Protein AF-A0A348MYP0-F1 (afdb_monomer)

Radius of gyration: 14.4 Å; Cα contacts (8 Å, |Δi|>4): 111; chains: 1; bounding box: 33×24×39 Å

Structure (mmCIF, N/CA/C/O backbone):
data_AF-A0A348MYP0-F1
#
_entry.id   AF-A0A348MYP0-F1
#
loop_
_atom_site.group_PDB
_atom_site.id
_atom_site.type_symbol
_atom_site.label_atom_id
_atom_site.label_alt_id
_atom_site.label_comp_id
_atom_site.label_asym_id
_atom_site.label_entity_id
_atom_site.label_seq_id
_atom_site.pdbx_PDB_ins_code
_atom_site.Cartn_x
_atom_site.Cartn_y
_atom_site.Cartn_z
_atom_site.occupancy
_atom_site.B_iso_or_equiv
_atom_site.auth_seq_id
_atom_site.auth_comp_id
_atom_site.auth_asym_id
_atom_site.auth_atom_id
_atom_site.pdbx_PDB_model_num
ATOM 1 N N . MET A 1 1 ? 1.004 -8.602 -14.745 1.00 56.03 1 MET A N 1
ATOM 2 C CA . MET A 1 1 ? -0.332 -8.940 -14.202 1.00 56.03 1 MET A CA 1
ATOM 3 C C . MET A 1 1 ? -1.313 -7.972 -14.838 1.00 56.03 1 MET A C 1
ATOM 5 O O . MET A 1 1 ? -0.898 -6.862 -15.128 1.00 56.03 1 MET A O 1
ATOM 9 N N . ASP A 1 2 ? -2.547 -8.370 -15.127 1.00 75.31 2 ASP A N 1
ATOM 10 C CA . ASP A 1 2 ? -3.577 -7.436 -15.600 1.00 75.31 2 ASP A CA 1
ATOM 11 C C . ASP A 1 2 ? -4.019 -6.483 -14.469 1.00 75.31 2 ASP A C 1
ATOM 13 O O . ASP A 1 2 ? -4.093 -6.879 -13.302 1.00 75.31 2 ASP A O 1
ATOM 17 N N . SER A 1 3 ? -4.307 -5.220 -14.805 1.00 69.94 3 SER A N 1
ATOM 18 C CA . SER A 1 3 ? -4.567 -4.152 -13.826 1.00 69.94 3 SER A CA 1
ATOM 19 C C . SER A 1 3 ? -5.784 -4.436 -12.931 1.00 69.94 3 SER A C 1
ATOM 21 O O . SER A 1 3 ? -5.823 -4.006 -11.780 1.00 69.94 3 SER A O 1
ATOM 23 N N . LEU A 1 4 ? -6.764 -5.221 -13.401 1.00 76.50 4 LEU A N 1
ATOM 24 C CA . LEU A 1 4 ? -7.912 -5.642 -12.587 1.00 76.50 4 LEU A CA 1
ATOM 25 C C . LEU A 1 4 ? -7.473 -6.540 -11.422 1.00 76.50 4 LEU A C 1
ATOM 27 O O . LEU A 1 4 ? -7.905 -6.341 -10.285 1.00 76.50 4 LEU A O 1
ATOM 31 N N . THR A 1 5 ? -6.582 -7.495 -11.685 1.00 80.44 5 THR A N 1
ATOM 32 C CA . THR A 1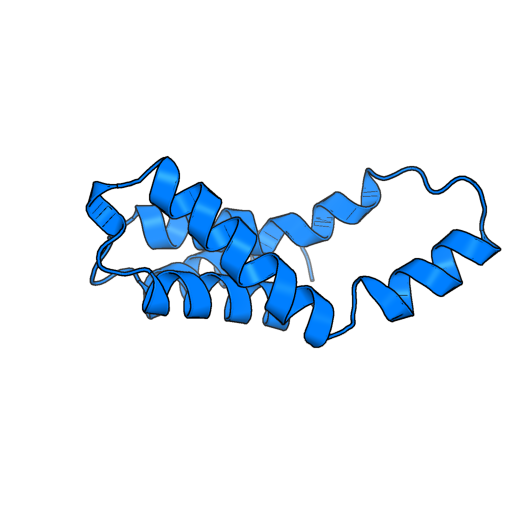 5 ? -6.034 -8.369 -10.645 1.00 80.44 5 THR A CA 1
ATOM 33 C C . THR A 1 5 ? -5.230 -7.571 -9.613 1.00 80.44 5 THR A C 1
ATOM 35 O O . THR A 1 5 ? -5.330 -7.850 -8.419 1.00 80.44 5 THR A O 1
ATOM 38 N N . GLN A 1 6 ? -4.504 -6.529 -10.030 1.00 78.19 6 GLN A N 1
ATOM 39 C CA . GLN A 1 6 ? -3.772 -5.644 -9.113 1.00 78.19 6 GLN A CA 1
ATOM 40 C C . GLN A 1 6 ? -4.693 -4.782 -8.241 1.00 78.19 6 GLN A C 1
ATOM 42 O O . GLN A 1 6 ? -4.449 -4.674 -7.040 1.00 78.19 6 GLN A O 1
ATOM 47 N N . VAL A 1 7 ? -5.782 -4.233 -8.796 1.00 81.25 7 VAL A N 1
ATOM 48 C CA . VAL A 1 7 ? -6.811 -3.515 -8.017 1.00 81.25 7 VAL A CA 1
ATOM 49 C C . VAL A 1 7 ? -7.360 -4.411 -6.910 1.00 81.25 7 VAL A C 1
ATOM 51 O O . VAL A 1 7 ? -7.443 -4.008 -5.747 1.00 81.25 7 VAL A O 1
ATOM 54 N N . VAL A 1 8 ? -7.744 -5.639 -7.271 1.00 85.00 8 VAL A N 1
ATOM 55 C CA . VAL A 1 8 ? -8.349 -6.594 -6.336 1.00 85.00 8 VAL A CA 1
ATOM 56 C C . VAL A 1 8 ? -7.335 -7.029 -5.281 1.00 85.00 8 VAL A C 1
ATOM 58 O O . VAL A 1 8 ? -7.664 -7.042 -4.094 1.00 85.00 8 VAL A O 1
ATOM 61 N N . LEU A 1 9 ? -6.098 -7.327 -5.686 1.00 83.69 9 LEU A N 1
ATOM 62 C CA . LEU A 1 9 ? -5.025 -7.715 -4.774 1.00 83.69 9 LEU A CA 1
ATOM 63 C C . LEU A 1 9 ? -4.673 -6.579 -3.804 1.00 83.69 9 LEU A C 1
ATOM 65 O O . LEU A 1 9 ? -4.663 -6.797 -2.594 1.00 83.69 9 LEU A O 1
ATOM 69 N N . GLY A 1 10 ? -4.459 -5.362 -4.308 1.00 84.44 10 GLY A N 1
ATOM 70 C CA . GLY A 1 10 ? -4.167 -4.185 -3.489 1.00 84.44 10 GLY A CA 1
ATOM 71 C C . GLY A 1 10 ? -5.299 -3.876 -2.511 1.00 84.44 10 GLY A C 1
ATOM 72 O O . GLY A 1 10 ? -5.063 -3.638 -1.325 1.00 84.44 10 GLY A O 1
ATOM 73 N N . GLY A 1 11 ? -6.553 -3.964 -2.965 1.00 84.50 11 GLY A N 1
ATOM 74 C CA . GLY A 1 11 ? -7.721 -3.791 -2.105 1.00 84.50 11 GLY A CA 1
ATOM 75 C C . GLY A 1 11 ? -7.836 -4.862 -1.019 1.00 84.50 11 GLY A C 1
ATOM 76 O O . GLY A 1 11 ? -8.124 -4.537 0.137 1.00 84.50 11 GLY A O 1
ATOM 77 N N . ALA A 1 12 ? -7.558 -6.125 -1.354 1.00 85.50 12 ALA A N 1
ATOM 78 C CA . ALA A 1 12 ? -7.558 -7.236 -0.406 1.00 85.50 12 ALA A CA 1
ATOM 79 C C . ALA A 1 12 ? -6.447 -7.093 0.646 1.00 85.50 12 ALA A C 1
ATOM 81 O O . ALA A 1 12 ? -6.717 -7.246 1.838 1.00 85.50 12 ALA A O 1
ATOM 82 N N . VAL A 1 13 ? -5.229 -6.725 0.234 1.00 84.19 13 VAL A N 1
ATOM 83 C CA . VAL A 1 13 ? -4.103 -6.445 1.143 1.00 84.19 13 VAL A CA 1
ATOM 84 C C . VAL A 1 13 ? -4.438 -5.265 2.055 1.00 84.19 13 VAL A C 1
ATOM 86 O O . VAL A 1 13 ? -4.288 -5.359 3.275 1.00 84.19 13 VAL A O 1
ATOM 89 N N . GLY A 1 14 ? -4.977 -4.176 1.501 1.00 84.88 14 GLY A N 1
ATOM 90 C CA . GLY A 1 14 ? -5.389 -3.015 2.287 1.00 84.88 14 GLY A CA 1
ATOM 91 C C . GLY A 1 14 ? -6.454 -3.352 3.330 1.00 84.88 14 GLY A C 1
ATOM 92 O O . GLY A 1 14 ? -6.340 -2.961 4.496 1.00 84.88 14 GLY A O 1
ATOM 93 N N . TYR A 1 15 ? -7.458 -4.144 2.950 1.00 86.31 15 TYR A N 1
ATOM 94 C CA . TYR A 1 15 ? -8.483 -4.613 3.879 1.00 86.31 15 TYR A CA 1
ATOM 95 C C . TYR A 1 15 ? -7.934 -5.590 4.928 1.00 86.31 15 TYR A C 1
ATOM 97 O O . TYR A 1 15 ? -8.312 -5.499 6.094 1.00 86.31 15 TYR A O 1
ATOM 105 N N . ALA A 1 16 ? -7.006 -6.478 4.572 1.00 85.25 16 ALA A N 1
ATOM 106 C CA . ALA A 1 16 ? -6.380 -7.391 5.526 1.00 85.25 16 ALA A CA 1
ATOM 107 C C . ALA A 1 16 ? -5.562 -6.643 6.598 1.00 85.25 16 ALA A C 1
ATOM 109 O O . ALA A 1 16 ? -5.585 -7.019 7.769 1.00 85.25 16 ALA A O 1
ATOM 110 N N . VAL A 1 17 ? -4.881 -5.554 6.223 1.00 82.12 17 VAL A N 1
ATOM 111 C CA . VAL A 1 17 ? -3.999 -4.796 7.130 1.00 82.12 17 VAL A CA 1
ATOM 112 C C . VAL A 1 17 ? -4.767 -3.788 7.994 1.00 82.12 17 VAL A C 1
ATOM 114 O O . VAL A 1 17 ? -4.487 -3.651 9.188 1.00 82.12 17 VAL A O 1
ATOM 117 N N . LEU A 1 18 ? -5.735 -3.063 7.416 1.00 84.38 18 LEU A N 1
ATOM 118 C CA . LEU A 1 18 ? -6.448 -1.969 8.099 1.00 84.38 18 LEU A CA 1
ATOM 119 C C . LEU A 1 18 ? -7.966 -2.144 8.195 1.00 84.38 18 LEU A C 1
ATOM 121 O O . LEU A 1 18 ? -8.616 -1.316 8.837 1.00 84.38 18 LEU A O 1
ATOM 125 N N . GLY A 1 19 ? -8.555 -3.167 7.577 1.00 83.44 19 GLY A N 1
ATOM 126 C CA . GLY A 1 19 ? -10.009 -3.304 7.447 1.00 83.44 19 GLY A CA 1
ATOM 127 C C . GLY A 1 19 ? -10.732 -3.309 8.790 1.00 83.44 19 GLY A C 1
ATOM 128 O O . GLY A 1 19 ? -11.718 -2.598 8.952 1.00 83.44 19 GLY A O 1
ATOM 129 N N . ASN A 1 20 ? -10.180 -3.983 9.803 1.00 83.25 20 ASN A N 1
ATOM 130 C CA . ASN A 1 20 ? -10.778 -4.023 11.145 1.00 83.25 20 ASN A CA 1
ATOM 131 C C . ASN A 1 20 ? -10.629 -2.705 11.945 1.00 83.25 20 ASN A C 1
ATOM 133 O O . ASN A 1 20 ? -11.185 -2.569 13.028 1.00 83.25 20 ASN A O 1
ATOM 137 N N 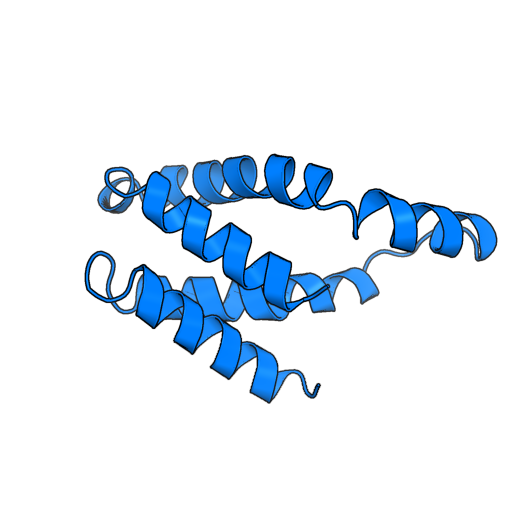. LYS A 1 21 ? -9.858 -1.726 11.448 1.00 83.56 21 LYS A N 1
ATOM 138 C CA . LYS A 1 21 ? -9.608 -0.443 12.142 1.00 83.56 21 LYS A CA 1
ATOM 139 C C . LYS A 1 21 ? -10.196 0.762 11.419 1.00 83.56 21 LYS A C 1
ATOM 141 O O . LYS A 1 21 ? -10.647 1.710 12.051 1.00 83.56 21 LYS A O 1
ATOM 146 N N . VAL A 1 22 ? -10.149 0.736 10.091 1.00 82.50 22 VAL A N 1
ATOM 147 C CA . VAL A 1 22 ? -10.489 1.859 9.205 1.00 82.50 22 VAL A CA 1
ATOM 148 C C . VAL A 1 22 ? -11.580 1.474 8.191 1.00 82.50 22 VAL A C 1
ATOM 150 O O . VAL A 1 22 ? -12.110 2.327 7.474 1.00 82.50 22 VAL A O 1
ATOM 153 N N . GLY A 1 23 ? -11.989 0.202 8.165 1.00 84.38 23 GLY A N 1
ATOM 154 C CA . GLY A 1 23 ? -13.114 -0.281 7.371 1.00 84.38 23 GLY A CA 1
ATOM 155 C C . GLY A 1 23 ? -12.852 -0.213 5.870 1.00 84.38 23 GLY A C 1
ATOM 156 O O . GLY A 1 23 ? -11.737 -0.418 5.394 1.00 84.38 23 GLY A O 1
ATOM 157 N N . ARG A 1 24 ? -13.897 0.119 5.105 1.00 84.75 24 ARG A N 1
ATOM 158 C CA . ARG A 1 24 ? -13.862 0.170 3.631 1.00 84.75 24 ARG A CA 1
ATOM 159 C C . ARG A 1 24 ? -12.815 1.132 3.066 1.00 84.75 24 ARG A C 1
ATOM 161 O O . ARG A 1 24 ? -12.305 0.887 1.980 1.00 84.75 24 ARG A O 1
ATOM 168 N N . LYS A 1 25 ? -12.447 2.185 3.805 1.00 81.38 25 LYS A N 1
ATOM 169 C CA . LYS A 1 25 ? -11.380 3.112 3.394 1.00 81.38 25 LYS A CA 1
ATOM 170 C C . LYS A 1 25 ? -10.049 2.378 3.202 1.00 81.38 25 LYS A C 1
ATOM 172 O O . LYS A 1 25 ? 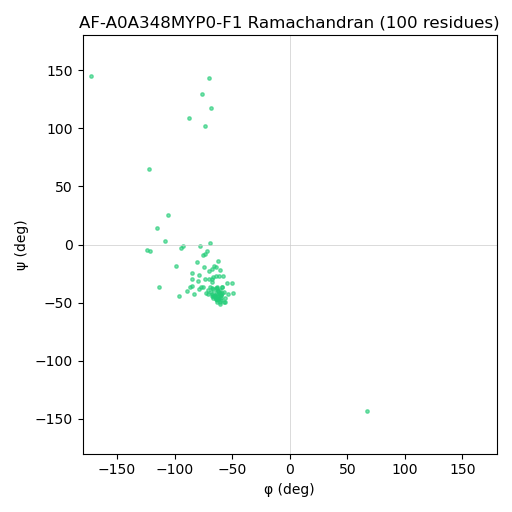-9.337 2.674 2.256 1.00 81.38 25 LYS A O 1
ATOM 177 N N . ALA A 1 26 ? -9.756 1.380 4.033 1.00 82.81 26 ALA A N 1
ATOM 178 C CA . ALA A 1 26 ? -8.553 0.561 3.912 1.00 82.81 26 ALA A CA 1
ATOM 179 C C . ALA A 1 26 ? -8.472 -0.176 2.567 1.00 82.81 26 ALA A C 1
ATOM 181 O O . ALA A 1 26 ? -7.428 -0.180 1.924 1.00 82.81 26 ALA A O 1
ATOM 182 N N . ALA A 1 27 ? -9.596 -0.752 2.130 1.00 82.94 27 ALA A N 1
ATOM 183 C CA . ALA A 1 27 ? -9.696 -1.450 0.853 1.00 82.94 27 ALA A CA 1
ATOM 184 C C . ALA A 1 27 ? -9.565 -0.484 -0.332 1.00 82.94 27 ALA A C 1
ATOM 186 O O . ALA A 1 27 ? -8.851 -0.774 -1.281 1.00 82.94 27 ALA A O 1
ATOM 187 N N . ILE A 1 28 ? -10.212 0.685 -0.261 1.00 83.81 28 ILE A N 1
ATOM 188 C CA . ILE A 1 28 ? -10.148 1.696 -1.329 1.00 83.81 28 ILE A CA 1
ATOM 189 C C . ILE A 1 28 ? -8.716 2.211 -1.493 1.00 83.81 28 ILE A C 1
ATOM 191 O O . ILE A 1 28 ? -8.198 2.238 -2.603 1.00 83.81 28 ILE A O 1
ATOM 195 N N . TYR A 1 29 ? -8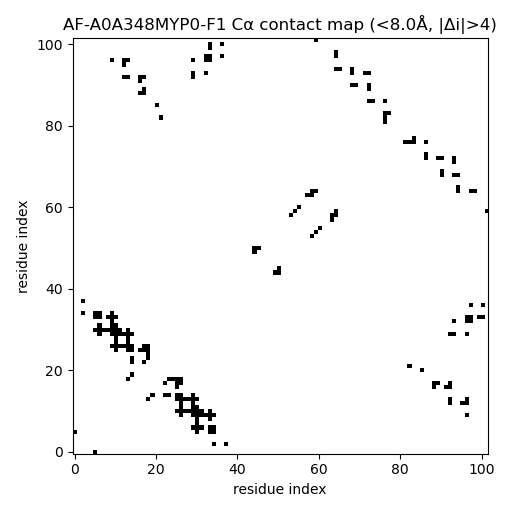.053 2.573 -0.393 1.00 81.62 29 TYR A N 1
ATOM 196 C CA . TYR A 1 29 ? -6.668 3.032 -0.455 1.00 81.62 29 TYR A CA 1
ATOM 197 C C . TYR A 1 29 ? -5.708 1.924 -0.880 1.00 81.62 29 TYR A C 1
ATOM 199 O O . TYR A 1 29 ? -4.803 2.203 -1.653 1.00 81.62 29 TYR A O 1
ATOM 207 N N . GLY A 1 30 ? -5.912 0.682 -0.433 1.00 83.00 30 GLY A N 1
ATOM 208 C CA . GLY A 1 30 ? -5.130 -0.460 -0.906 1.00 83.00 30 GLY A CA 1
ATOM 209 C C . GLY A 1 30 ? -5.287 -0.695 -2.409 1.00 83.00 30 GLY A C 1
ATOM 210 O O . GLY A 1 30 ? -4.299 -0.909 -3.097 1.00 83.00 30 GLY A O 1
ATOM 211 N N . ALA A 1 31 ? -6.507 -0.583 -2.940 1.00 81.62 31 ALA A N 1
ATOM 212 C CA . ALA A 1 31 ? -6.773 -0.703 -4.370 1.00 81.62 31 ALA A CA 1
ATOM 213 C C . ALA A 1 31 ? -6.089 0.416 -5.171 1.00 81.62 31 ALA A C 1
ATOM 215 O O . ALA A 1 31 ? -5.401 0.128 -6.143 1.00 81.62 31 ALA A O 1
ATOM 216 N N . ILE A 1 32 ? -6.207 1.672 -4.720 1.00 78.88 32 ILE A N 1
ATOM 217 C CA . ILE A 1 32 ? -5.553 2.828 -5.355 1.00 78.88 32 ILE A CA 1
ATOM 218 C C . ILE A 1 32 ? -4.030 2.684 -5.312 1.00 78.88 32 ILE A C 1
ATOM 220 O O . ILE A 1 32 ? -3.368 2.889 -6.323 1.00 78.88 32 ILE A O 1
ATOM 224 N N . LEU A 1 33 ? -3.468 2.321 -4.155 1.00 73.50 33 LEU A N 1
ATOM 225 C CA . LEU A 1 33 ? -2.025 2.137 -3.977 1.00 73.50 33 LEU A CA 1
ATOM 226 C C . LEU A 1 33 ? -1.495 0.933 -4.760 1.00 73.50 33 LEU A C 1
ATOM 228 O O . LEU A 1 33 ? -0.368 0.984 -5.233 1.00 73.50 33 LEU A O 1
ATOM 232 N N . GLY A 1 34 ? -2.308 -0.111 -4.928 1.00 70.44 34 GLY A N 1
ATOM 233 C CA . GLY A 1 34 ? -1.993 -1.269 -5.763 1.00 70.44 34 GLY A CA 1
ATOM 234 C C . GLY A 1 34 ? -2.001 -0.966 -7.264 1.00 70.44 34 GLY A C 1
ATOM 235 O O . GLY A 1 34 ? -1.337 -1.673 -8.010 1.00 70.44 34 GLY A O 1
ATOM 236 N N . THR A 1 35 ? -2.705 0.086 -7.699 1.00 67.31 35 THR A N 1
ATOM 237 C CA . THR A 1 35 ? -2.710 0.575 -9.095 1.00 67.31 35 THR A CA 1
ATOM 238 C C . THR A 1 35 ? -1.800 1.767 -9.360 1.00 67.31 35 THR A C 1
ATOM 240 O O . THR A 1 35 ? -1.501 2.077 -10.506 1.00 67.31 35 THR A O 1
ATOM 243 N N . LEU A 1 36 ? -1.400 2.481 -8.307 1.00 60.94 36 LEU A N 1
ATOM 244 C CA . LEU A 1 36 ? -0.554 3.672 -8.379 1.00 60.94 36 LEU A CA 1
ATOM 245 C C . LEU A 1 36 ? 0.747 3.446 -9.154 1.00 60.94 36 LEU A C 1
ATOM 247 O O . LEU A 1 36 ? 1.097 4.297 -9.959 1.00 60.94 36 LEU A O 1
ATOM 251 N N . PRO A 1 37 ? 1.454 2.330 -8.970 1.00 55.41 37 PRO A N 1
ATOM 252 C CA . PRO A 1 37 ? 2.709 2.125 -9.683 1.00 55.41 37 PRO A CA 1
ATOM 253 C C . PRO A 1 37 ? 2.555 1.690 -11.162 1.00 55.41 37 PRO A C 1
ATOM 255 O O . PRO A 1 37 ? 3.549 1.630 -11.876 1.00 55.41 37 PRO A O 1
ATOM 258 N N . ASP A 1 38 ? 1.328 1.513 -11.670 1.00 53.84 38 ASP A N 1
ATOM 259 C CA . ASP A 1 38 ? 1.030 1.445 -13.116 1.00 53.84 38 ASP A CA 1
ATOM 260 C C . ASP A 1 38 ? 0.953 2.868 -13.749 1.00 53.84 38 ASP A C 1
ATOM 262 O O . ASP A 1 38 ? 1.023 3.023 -14.969 1.00 53.84 38 ASP A O 1
ATOM 266 N N . LEU A 1 39 ? 0.846 3.945 -12.943 1.00 44.09 39 LEU A N 1
ATOM 267 C CA . LEU A 1 39 ? 0.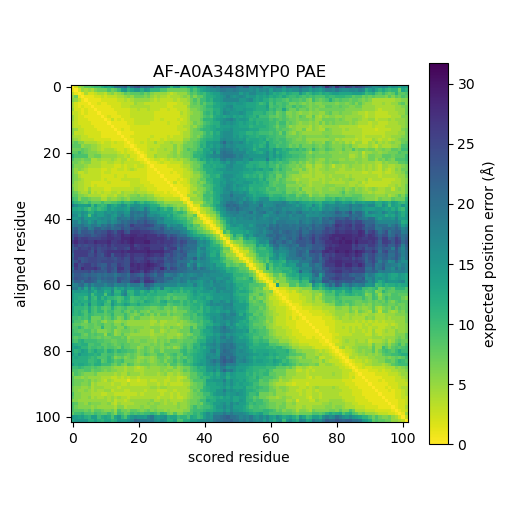850 5.342 -13.429 1.00 44.09 39 LEU A CA 1
ATOM 268 C C . LEU A 1 39 ? 2.238 5.862 -13.836 1.00 44.09 39 LEU A C 1
ATOM 270 O O . LEU A 1 39 ? 2.312 6.923 -14.460 1.00 44.09 39 LEU A O 1
ATOM 274 N N . ASP A 1 40 ? 3.316 5.123 -13.563 1.00 49.84 40 ASP A N 1
ATOM 275 C CA . ASP A 1 40 ? 4.673 5.479 -14.007 1.00 49.84 40 ASP A CA 1
ATOM 276 C C . ASP A 1 40 ? 4.801 5.515 -15.548 1.00 49.84 40 ASP A C 1
ATOM 278 O O . ASP A 1 40 ? 5.720 6.131 -16.082 1.00 49.84 40 ASP A O 1
ATOM 282 N N . VAL A 1 41 ? 3.823 4.961 -16.278 1.00 50.47 41 VAL A N 1
ATOM 283 C CA . VAL A 1 41 ? 3.691 5.057 -17.745 1.00 50.47 41 VAL A CA 1
ATOM 284 C C . VAL A 1 41 ? 3.365 6.485 -18.224 1.00 50.47 41 VAL A C 1
ATOM 286 O O . VAL A 1 41 ? 3.616 6.822 -19.380 1.00 50.47 41 VAL A O 1
ATOM 289 N N . PHE A 1 42 ? 2.827 7.352 -17.357 1.00 42.09 42 PHE A N 1
ATOM 290 C CA . PHE A 1 42 ? 2.442 8.725 -17.713 1.00 42.09 42 PHE A CA 1
ATOM 291 C C . PHE A 1 42 ? 3.531 9.774 -17.469 1.00 42.09 42 PHE A C 1
ATOM 293 O O . PHE A 1 42 ? 3.305 10.948 -17.764 1.00 42.09 42 PHE A O 1
ATOM 300 N N . LEU A 1 43 ? 4.701 9.391 -16.951 1.00 45.19 43 LEU A N 1
ATOM 301 C CA . LEU A 1 43 ? 5.848 10.291 -16.840 1.00 45.19 43 LEU A CA 1
ATOM 302 C C . LEU A 1 43 ? 6.659 10.243 -18.147 1.00 45.19 43 LEU A C 1
ATOM 304 O O . LEU A 1 43 ? 7.330 9.246 -18.410 1.00 45.19 43 LEU A O 1
ATOM 308 N N . PRO A 1 44 ? 6.640 11.298 -18.985 1.00 44.06 44 PRO A N 1
ATOM 309 C CA . PRO A 1 44 ? 7.491 11.349 -20.162 1.00 44.06 44 PRO A CA 1
ATOM 310 C C . PRO A 1 44 ? 8.931 11.617 -19.708 1.00 44.06 44 PRO A C 1
ATOM 312 O O . PRO A 1 44 ? 9.294 12.744 -19.374 1.00 44.06 44 PRO A O 1
ATOM 315 N N . TYR A 1 45 ? 9.764 10.579 -19.671 1.00 50.22 45 TYR A N 1
ATOM 316 C CA . TYR A 1 45 ? 11.204 10.745 -19.489 1.00 50.22 45 TYR A CA 1
ATOM 317 C C . TYR A 1 45 ? 11.826 11.235 -20.802 1.00 50.22 45 TYR A C 1
ATOM 319 O O . TYR A 1 45 ? 11.579 10.676 -21.867 1.00 50.22 45 TYR A O 1
ATOM 327 N N . GLY A 1 46 ? 12.627 12.299 -20.728 1.00 45.22 46 GLY A N 1
ATOM 328 C CA . GLY A 1 46 ? 13.148 13.033 -21.888 1.00 45.22 46 GLY A CA 1
ATOM 329 C C . GLY A 1 46 ? 14.190 12.307 -22.752 1.00 45.22 46 GLY A C 1
ATOM 330 O O . GLY A 1 46 ? 14.665 12.899 -23.718 1.00 45.22 46 GLY A O 1
ATOM 331 N N . GLY A 1 47 ? 14.552 11.055 -22.444 1.00 50.47 47 GLY A N 1
ATOM 332 C CA . GLY A 1 47 ? 15.530 10.283 -23.219 1.00 50.47 47 GLY A CA 1
ATOM 333 C C . GLY A 1 47 ? 15.655 8.811 -22.798 1.00 50.47 47 GLY A C 1
ATOM 334 O O . GLY A 1 47 ? 15.576 8.479 -21.615 1.00 50.47 47 GLY A O 1
ATOM 335 N N . GLU A 1 48 ? 15.890 7.923 -23.775 1.00 51.03 48 GLU A N 1
ATOM 336 C CA . GLU A 1 48 ? 15.852 6.453 -23.624 1.00 51.03 48 GLU A CA 1
ATOM 337 C C . GLU A 1 48 ? 16.922 5.873 -22.671 1.00 51.03 48 GLU A C 1
ATOM 339 O O . GLU A 1 48 ? 16.696 4.842 -22.040 1.00 51.03 48 GLU A O 1
ATOM 344 N N . VAL A 1 49 ? 18.071 6.543 -22.508 1.00 51.22 49 VAL A N 1
ATOM 345 C CA . VAL A 1 49 ? 19.190 6.079 -21.654 1.00 51.22 49 VAL A CA 1
ATOM 346 C C . VAL A 1 49 ? 19.029 6.521 -20.189 1.00 51.22 49 VAL A C 1
ATOM 348 O O . VAL A 1 49 ? 19.337 5.764 -19.262 1.00 51.22 49 VAL A O 1
ATOM 351 N N . GLU A 1 50 ? 18.494 7.722 -19.953 1.00 49.72 50 GLU A N 1
ATOM 352 C CA . GLU A 1 50 ? 18.204 8.241 -18.606 1.00 49.72 50 GLU A CA 1
ATOM 353 C C . GLU A 1 50 ? 16.953 7.590 -18.009 1.00 49.72 50 GLU A C 1
ATOM 355 O O . GLU A 1 50 ? 16.956 7.246 -16.825 1.00 49.72 50 GLU A O 1
ATOM 360 N N . ALA A 1 51 ? 15.937 7.317 -18.837 1.00 49.69 51 ALA A N 1
ATOM 361 C CA . ALA A 1 51 ? 14.761 6.544 -18.447 1.00 49.69 51 ALA A CA 1
ATOM 362 C C . ALA A 1 51 ? 15.158 5.162 -17.901 1.00 49.69 51 ALA A C 1
ATOM 364 O O .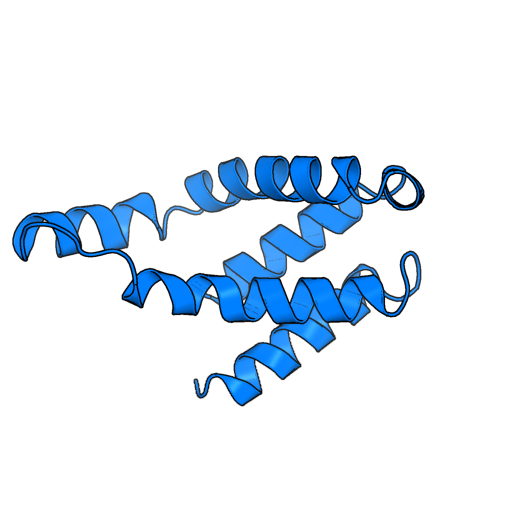 ALA A 1 51 ? 14.718 4.784 -16.823 1.00 49.69 51 ALA A O 1
ATOM 365 N N . PHE A 1 52 ? 16.065 4.437 -18.567 1.00 47.03 52 PHE A N 1
ATOM 366 C CA . PHE A 1 52 ? 16.501 3.105 -18.123 1.00 47.03 52 PHE A CA 1
ATOM 367 C C . PHE A 1 52 ? 17.348 3.122 -16.838 1.00 47.03 52 PHE A C 1
ATOM 369 O O . PHE A 1 52 ? 17.222 2.226 -15.997 1.00 47.03 52 PHE A O 1
ATOM 376 N N . THR A 1 53 ? 18.203 4.136 -16.670 1.00 50.69 53 THR A N 1
ATOM 377 C CA . THR A 1 53 ?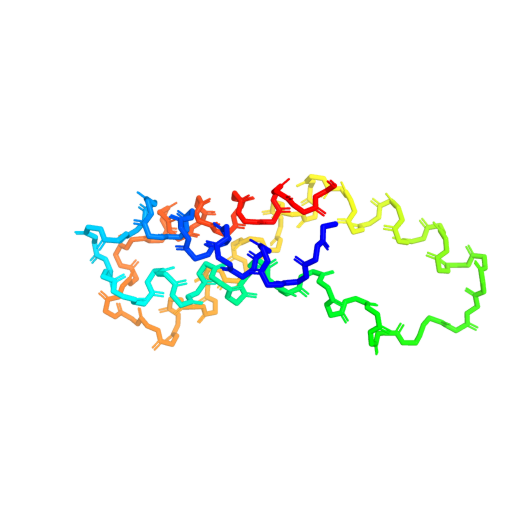 19.143 4.230 -15.538 1.00 50.69 53 THR A CA 1
ATOM 378 C C . THR A 1 53 ? 18.450 4.706 -14.256 1.00 50.69 53 THR A C 1
ATOM 380 O O . THR A 1 53 ? 18.710 4.170 -13.177 1.00 50.69 53 THR A O 1
ATOM 383 N N . TYR A 1 54 ? 17.510 5.653 -14.361 1.00 51.28 54 TYR A N 1
ATOM 384 C CA . TYR A 1 54 ? 16.744 6.145 -13.212 1.00 51.28 54 TYR A CA 1
ATOM 385 C C . TYR A 1 54 ? 15.519 5.280 -12.876 1.00 51.28 54 TYR A C 1
ATOM 387 O O . TYR A 1 54 ? 15.202 5.153 -11.692 1.00 51.28 54 TYR A O 1
ATOM 395 N N . HIS A 1 55 ? 14.881 4.610 -13.848 1.00 48.03 55 HIS A N 1
ATOM 396 C CA . HIS A 1 55 ? 13.737 3.727 -13.568 1.00 48.03 55 HIS A CA 1
ATOM 397 C C . HIS A 1 55 ? 14.097 2.502 -12.724 1.00 48.03 55 HIS A C 1
ATOM 399 O O . HIS A 1 55 ? 13.373 2.184 -11.788 1.00 48.03 55 HIS A O 1
ATOM 405 N N . ARG A 1 56 ? 15.213 1.808 -12.991 1.00 48.34 56 ARG A N 1
ATOM 406 C CA . ARG A 1 56 ? 15.562 0.594 -12.220 1.00 48.34 56 ARG A CA 1
ATOM 407 C C . ARG A 1 56 ? 16.311 0.857 -10.917 1.00 48.34 56 ARG A C 1
ATOM 409 O O . ARG A 1 56 ? 16.287 0.009 -10.034 1.00 48.34 56 ARG A O 1
ATOM 416 N N . GLY A 1 57 ? 17.010 1.984 -10.784 1.00 49.03 57 GLY A N 1
ATOM 417 C CA . GLY A 1 57 ? 17.775 2.296 -9.570 1.00 49.03 57 GLY A CA 1
ATOM 418 C C . GLY A 1 57 ? 16.960 3.040 -8.511 1.00 49.03 57 GLY A C 1
ATOM 419 O O . GLY A 1 57 ? 17.090 2.765 -7.317 1.00 49.03 57 GLY A O 1
ATOM 420 N N . PHE A 1 58 ? 16.114 3.980 -8.943 1.00 51.66 58 PHE A N 1
ATOM 421 C CA . PHE A 1 58 ? 15.425 4.918 -8.056 1.00 51.66 58 PHE A CA 1
ATOM 422 C C . PHE A 1 58 ? 14.007 4.448 -7.701 1.00 51.66 58 PHE A C 1
ATOM 424 O O . PHE A 1 58 ? 13.667 4.437 -6.520 1.00 51.66 58 PHE A O 1
ATOM 431 N N . SER A 1 59 ? 13.221 3.967 -8.673 1.00 47.88 59 SER A N 1
ATOM 432 C CA . SER A 1 59 ? 11.857 3.457 -8.434 1.00 47.88 59 SER A CA 1
ATOM 433 C C . SER A 1 59 ? 11.834 2.082 -7.746 1.00 47.88 59 SER A C 1
ATOM 435 O O . SER A 1 59 ? 10.946 1.807 -6.946 1.00 47.88 59 SER A O 1
ATOM 437 N N . HIS A 1 60 ? 12.857 1.242 -7.960 1.00 48.50 60 HIS A N 1
ATOM 438 C CA . HIS A 1 60 ? 12.983 -0.091 -7.335 1.00 48.50 60 HIS A CA 1
ATOM 439 C C . HIS A 1 60 ? 13.809 -0.126 -6.045 1.00 48.50 60 HIS A C 1
ATOM 441 O O . HIS A 1 60 ? 13.920 -1.173 -5.404 1.00 48.50 60 HIS A O 1
ATOM 447 N N . SER A 1 61 ? 14.393 0.998 -5.621 1.00 60.75 61 SER A N 1
ATOM 448 C CA . SER A 1 61 ? 15.115 1.036 -4.350 1.00 60.75 61 SER A CA 1
ATOM 449 C C . SER A 1 61 ? 14.132 0.879 -3.191 1.00 60.75 61 SER A C 1
ATOM 451 O O . SER A 1 61 ? 13.302 1.751 -2.940 1.00 60.75 61 SER A O 1
ATOM 453 N N . ILE A 1 62 ? 14.278 -0.195 -2.410 1.00 61.59 62 ILE A N 1
ATOM 454 C CA . ILE A 1 62 ? 13.568 -0.391 -1.131 1.00 61.59 62 ILE A CA 1
ATOM 455 C C . ILE A 1 62 ? 13.701 0.852 -0.233 1.00 61.59 62 ILE A C 1
ATOM 457 O O . ILE A 1 62 ? 12.764 1.209 0.476 1.00 61.59 62 ILE A O 1
ATOM 461 N N . LEU A 1 63 ? 14.834 1.561 -0.312 1.00 62.66 63 LEU A N 1
ATOM 462 C CA . LEU A 1 63 ? 15.064 2.835 0.376 1.00 62.66 63 LEU A CA 1
ATOM 463 C C . LEU A 1 63 ? 14.126 3.962 -0.085 1.00 62.66 63 LEU A C 1
ATOM 465 O O . LEU A 1 63 ? 13.671 4.741 0.749 1.00 62.66 63 LEU A O 1
ATOM 469 N N . MET A 1 64 ? 13.800 4.040 -1.377 1.00 64.38 64 MET A N 1
ATOM 470 C CA . MET A 1 64 ? 12.824 5.005 -1.890 1.00 64.38 64 MET A CA 1
ATOM 471 C C . MET A 1 64 ? 11.408 4.637 -1.466 1.00 64.38 64 MET A C 1
ATOM 473 O O . MET A 1 64 ? 10.688 5.494 -0.959 1.00 64.38 64 MET A O 1
ATOM 477 N N . HIS A 1 65 ? 11.040 3.356 -1.529 1.00 65.31 65 HIS A N 1
ATOM 478 C CA . HIS A 1 65 ? 9.772 2.882 -0.972 1.00 65.31 65 HIS A CA 1
ATOM 479 C C . HIS A 1 65 ? 9.650 3.173 0.532 1.00 65.31 65 HIS A C 1
ATOM 481 O O . HIS A 1 65 ? 8.579 3.558 1.004 1.00 65.31 65 HIS A O 1
ATOM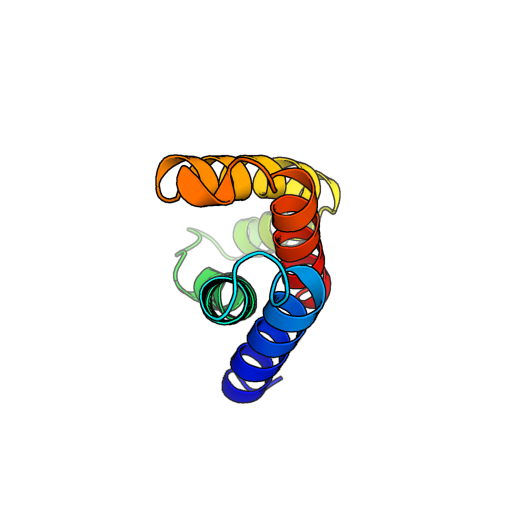 487 N N . LEU A 1 66 ? 10.748 3.077 1.286 1.00 67.62 66 LEU A N 1
ATOM 488 C CA . LEU A 1 66 ? 10.809 3.414 2.709 1.00 67.62 66 LEU A CA 1
ATOM 489 C C . LEU A 1 66 ? 10.686 4.925 2.982 1.00 67.62 66 LEU A C 1
ATOM 491 O O . LEU A 1 66 ? 10.170 5.305 4.027 1.00 67.62 66 LEU A O 1
ATOM 495 N N . LEU A 1 67 ? 11.135 5.784 2.063 1.00 68.38 67 LEU A N 1
ATOM 496 C CA . LEU A 1 67 ? 11.035 7.246 2.174 1.00 68.38 67 LEU A CA 1
ATOM 497 C C . LEU A 1 67 ? 9.686 7.792 1.690 1.00 68.38 67 LEU A C 1
ATOM 499 O O . LEU A 1 67 ? 9.145 8.723 2.287 1.00 68.38 67 LEU A O 1
ATOM 503 N N . ILE A 1 68 ? 9.107 7.195 0.648 1.00 71.19 68 ILE A N 1
ATOM 504 C CA . ILE A 1 68 ? 7.831 7.628 0.068 1.00 71.19 68 ILE A CA 1
ATOM 505 C C . ILE A 1 68 ? 6.638 7.124 0.886 1.00 71.19 68 ILE A C 1
ATOM 507 O O . ILE A 1 68 ? 5.633 7.822 1.018 1.00 71.19 68 ILE A O 1
ATOM 511 N N . SER A 1 69 ? 6.760 5.950 1.516 1.00 74.44 69 SER A N 1
ATOM 512 C CA . SER A 1 69 ? 5.717 5.396 2.383 1.00 74.44 69 SER A CA 1
ATOM 513 C C . SER A 1 69 ? 5.313 6.325 3.539 1.00 74.44 69 SER A C 1
ATOM 515 O O . SER A 1 69 ? 4.115 6.583 3.667 1.00 74.44 69 SER A O 1
ATOM 517 N N . PRO A 1 70 ? 6.213 6.915 4.355 1.00 74.94 70 PRO A N 1
ATOM 518 C CA . PRO A 1 70 ? 5.814 7.838 5.412 1.00 74.94 70 PRO A CA 1
ATOM 519 C C . PRO A 1 70 ? 5.244 9.149 4.859 1.00 74.94 70 PRO A C 1
ATOM 521 O O . PRO A 1 70 ? 4.361 9.721 5.495 1.00 74.94 70 PRO A O 1
ATOM 524 N N . PHE A 1 71 ? 5.677 9.600 3.676 1.00 77.25 71 PHE A N 1
ATOM 525 C CA . PHE A 1 71 ? 5.107 10.773 3.008 1.00 77.25 71 PHE A CA 1
ATOM 526 C C . PHE A 1 71 ? 3.653 10.534 2.573 1.00 77.25 71 PHE A C 1
ATOM 528 O O . PHE A 1 71 ? 2.770 11.336 2.878 1.00 77.25 71 PHE A O 1
ATOM 535 N N . ILE A 1 72 ? 3.369 9.386 1.951 1.00 76.25 72 ILE A N 1
ATOM 536 C CA . ILE A 1 72 ? 2.008 8.984 1.563 1.00 76.25 72 ILE A CA 1
ATOM 537 C C . ILE A 1 72 ? 1.128 8.802 2.805 1.00 76.25 72 ILE A C 1
ATOM 539 O O . ILE A 1 72 ? 0.003 9.297 2.851 1.00 76.25 72 ILE A O 1
ATOM 543 N N . VAL A 1 73 ? 1.640 8.148 3.851 1.00 82.12 73 VAL A N 1
ATOM 544 C CA . VAL A 1 73 ? 0.925 8.002 5.130 1.00 82.12 73 VAL A CA 1
ATOM 545 C C . VAL A 1 73 ? 0.626 9.361 5.750 1.00 82.12 73 VAL A C 1
ATOM 547 O O . VAL A 1 73 ? -0.467 9.569 6.280 1.00 82.12 73 VAL A O 1
ATOM 550 N N . TRP A 1 74 ? 1.572 10.297 5.699 1.00 78.56 74 TRP A N 1
ATOM 551 C CA . TRP A 1 74 ? 1.365 11.655 6.182 1.00 78.56 74 TRP A CA 1
ATOM 552 C C . TRP A 1 74 ? 0.251 12.356 5.400 1.00 78.56 74 TRP A C 1
ATOM 554 O O . TRP A 1 74 ? -0.663 12.902 6.017 1.00 78.56 74 TRP A O 1
ATOM 564 N N . LEU A 1 75 ? 0.245 12.256 4.070 1.00 79.19 75 LEU A N 1
ATOM 565 C CA . LEU A 1 75 ? -0.805 12.826 3.228 1.00 79.19 75 LEU A CA 1
ATOM 566 C C . LEU A 1 75 ? -2.182 12.224 3.562 1.00 79.19 75 LEU A C 1
ATOM 568 O O . LEU A 1 75 ? -3.124 12.954 3.868 1.00 79.19 75 LEU A O 1
ATOM 572 N N . ILE A 1 76 ? -2.285 10.892 3.624 1.00 78.25 76 ILE A N 1
ATOM 573 C CA . ILE A 1 76 ? -3.526 10.180 3.975 1.00 78.25 76 ILE A CA 1
ATOM 574 C C . ILE A 1 76 ? -4.015 10.583 5.369 1.00 78.25 76 ILE A C 1
ATOM 576 O O . ILE A 1 76 ? -5.193 10.875 5.556 1.00 78.25 76 ILE A O 1
ATOM 580 N N . THR A 1 77 ? -3.126 10.629 6.362 1.00 79.88 77 THR A N 1
ATOM 581 C CA . THR A 1 77 ? -3.506 10.959 7.747 1.00 79.88 77 THR A CA 1
ATOM 582 C C . THR A 1 77 ? -3.809 12.443 7.953 1.00 79.88 77 THR A C 1
ATOM 584 O O . THR A 1 77 ? -4.532 12.774 8.892 1.00 79.88 77 THR A O 1
ATOM 587 N N . THR A 1 78 ? -3.341 13.317 7.056 1.00 78.31 78 THR A N 1
ATOM 588 C CA . THR A 1 78 ? -3.701 14.742 7.022 1.00 78.31 78 THR A CA 1
ATOM 589 C C . THR A 1 78 ? -5.132 14.935 6.513 1.00 78.31 78 THR A C 1
ATOM 591 O O . THR A 1 78 ? -5.896 15.676 7.124 1.00 78.31 78 THR A O 1
ATOM 594 N N . TYR A 1 79 ? -5.543 14.201 5.471 1.00 78.81 79 TYR A N 1
ATOM 595 C CA . TYR A 1 79 ? -6.927 14.213 4.967 1.00 78.81 79 TYR A CA 1
ATOM 596 C C . TYR A 1 79 ? -7.897 13.365 5.809 1.00 78.81 79 TYR A C 1
ATOM 598 O O . TYR A 1 79 ? -9.103 13.617 5.852 1.00 78.81 79 TYR A O 1
ATOM 606 N N . HIS A 1 80 ? -7.393 12.346 6.505 1.00 79.75 80 HIS A N 1
ATOM 607 C CA . HIS A 1 80 ? -8.179 11.438 7.337 1.00 79.75 80 HIS A CA 1
ATOM 608 C C . HIS A 1 80 ? -7.689 11.424 8.784 1.00 79.75 80 HIS A C 1
ATOM 610 O O . HIS A 1 80 ? -7.277 10.386 9.312 1.00 79.75 80 HIS A O 1
ATOM 616 N N . GLN A 1 81 ? -7.825 12.573 9.449 1.00 75.12 81 GLN A N 1
ATOM 617 C CA . GLN A 1 81 ? -7.464 12.781 10.858 1.00 75.12 81 GLN A CA 1
ATOM 618 C C . GLN A 1 81 ? -8.127 11.767 11.809 1.00 75.12 81 GLN A C 1
ATOM 620 O O . GLN A 1 81 ? -7.498 11.312 12.759 1.00 75.12 81 GLN A O 1
ATOM 625 N N . SER A 1 82 ? -9.346 11.308 11.499 1.00 76.50 82 SER A N 1
ATOM 626 C CA . SER A 1 82 ? -10.045 10.232 12.234 1.00 76.50 82 SER A CA 1
ATOM 627 C C . SER A 1 82 ? -9.303 8.890 12.243 1.00 76.50 82 SER A C 1
ATOM 629 O O . SER A 1 82 ? -9.517 8.065 13.124 1.00 76.50 82 SER A O 1
ATOM 631 N N . THR A 1 83 ? -8.406 8.667 11.282 1.00 77.62 83 THR A N 1
ATOM 632 C CA . THR A 1 83 ? -7.591 7.449 11.161 1.00 77.62 83 THR A CA 1
ATOM 633 C C . THR A 1 83 ? -6.120 7.695 11.497 1.00 77.62 83 THR A C 1
ATOM 635 O O . THR A 1 83 ? -5.304 6.773 11.433 1.00 77.62 83 THR A O 1
ATOM 638 N N . ALA A 1 84 ? -5.771 8.922 11.906 1.00 74.69 84 ALA A N 1
ATOM 639 C CA . ALA A 1 84 ? -4.407 9.310 12.248 1.00 74.69 84 ALA A CA 1
ATOM 640 C C . ALA A 1 84 ? -3.874 8.583 13.492 1.00 74.69 84 ALA A C 1
ATOM 642 O O . ALA A 1 84 ? -2.664 8.486 13.649 1.00 74.69 84 ALA A O 1
ATOM 643 N N . GLY A 1 85 ? -4.732 8.000 14.336 1.00 79.31 85 GLY A N 1
ATOM 644 C CA . GLY A 1 85 ? -4.304 7.090 15.409 1.00 79.31 85 GLY A CA 1
ATOM 645 C C . GLY A 1 85 ? -3.639 5.801 14.898 1.00 79.31 85 GLY A C 1
ATOM 646 O O . GLY A 1 85 ? -2.885 5.157 15.622 1.00 79.31 85 GLY A O 1
ATOM 647 N N . TYR A 1 86 ? -3.850 5.439 13.627 1.00 83.31 86 TYR A N 1
ATOM 648 C CA . TYR A 1 86 ? -3.369 4.192 13.031 1.00 83.31 86 TYR A CA 1
ATOM 649 C C . TYR A 1 86 ? -2.177 4.377 12.075 1.00 83.31 86 TYR A C 1
ATOM 651 O O . TYR A 1 86 ? -1.958 3.519 11.222 1.00 83.31 86 TYR A O 1
ATOM 659 N N . LYS A 1 87 ? -1.360 5.440 12.223 1.00 79.75 87 LYS A N 1
ATOM 660 C CA . LYS A 1 87 ? -0.236 5.749 11.298 1.00 79.75 87 LYS A CA 1
ATOM 661 C C . LYS A 1 87 ? 0.684 4.557 11.019 1.00 79.75 87 LYS A C 1
ATOM 663 O O . LYS A 1 87 ? 1.047 4.326 9.874 1.00 79.75 87 LYS A O 1
ATOM 668 N N . LYS A 1 88 ? 1.020 3.764 12.046 1.00 80.94 88 LYS A N 1
ATOM 669 C CA . LYS A 1 88 ? 1.861 2.560 11.885 1.00 80.94 88 LYS A CA 1
ATOM 670 C C . LYS A 1 88 ? 1.233 1.523 10.953 1.00 80.94 88 LYS A C 1
ATOM 672 O O . LYS A 1 88 ? 1.935 0.890 10.182 1.00 80.94 88 LYS A O 1
ATOM 677 N N . HIS A 1 89 ? -0.081 1.343 11.028 1.00 83.12 89 HIS A N 1
ATOM 678 C CA . HIS A 1 89 ? -0.773 0.361 10.200 1.00 83.12 89 HIS A CA 1
ATOM 679 C C . HIS A 1 89 ? -0.938 0.898 8.771 1.00 83.12 89 HIS A C 1
ATOM 681 O O . HIS A 1 89 ? -0.790 0.145 7.816 1.00 83.12 89 HIS A O 1
ATOM 687 N N . TRP A 1 90 ? -1.178 2.208 8.622 1.00 80.75 90 TRP A N 1
ATOM 688 C CA . TRP A 1 90 ? -1.163 2.881 7.322 1.00 80.75 90 TRP A CA 1
ATOM 689 C C . TRP A 1 90 ? 0.193 2.732 6.629 1.00 80.75 90 TRP A C 1
ATOM 691 O O . TRP A 1 90 ? 0.235 2.447 5.439 1.00 80.75 90 TRP A O 1
ATOM 701 N N . PHE A 1 91 ? 1.290 2.860 7.378 1.00 82.75 91 PHE A N 1
ATOM 702 C CA . PHE A 1 91 ? 2.636 2.612 6.868 1.00 82.75 91 PHE A CA 1
ATOM 703 C C . PHE A 1 91 ? 2.801 1.184 6.359 1.00 82.75 91 PHE A C 1
ATOM 705 O O . PHE A 1 91 ? 3.246 1.007 5.232 1.00 82.75 91 PHE A O 1
ATOM 712 N N . TRP A 1 92 ? 2.375 0.179 7.129 1.00 81.19 92 TRP A N 1
ATOM 713 C CA . TRP A 1 92 ? 2.426 -1.212 6.675 1.00 81.19 92 TRP A CA 1
ATOM 714 C C . TRP A 1 92 ? 1.567 -1.465 5.437 1.00 81.19 92 TRP A C 1
ATOM 716 O O . TRP A 1 92 ? 2.018 -2.161 4.538 1.00 81.19 92 TRP A O 1
ATOM 726 N N . LEU A 1 93 ? 0.373 -0.874 5.350 1.00 82.69 93 LEU A N 1
ATOM 727 C CA . LEU A 1 93 ? -0.479 -0.981 4.164 1.00 82.69 93 LEU A CA 1
ATOM 728 C C . LEU A 1 93 ? 0.226 -0.416 2.928 1.00 82.69 93 LEU A C 1
ATOM 730 O O . LEU A 1 93 ? 0.309 -1.099 1.911 1.00 82.69 93 LEU A O 1
ATOM 734 N N . VAL A 1 94 ? 0.748 0.809 3.030 1.00 80.50 94 VAL A N 1
ATOM 735 C CA . VAL A 1 94 ? 1.436 1.497 1.928 1.00 80.50 94 VAL A CA 1
ATOM 736 C C . VAL A 1 94 ? 2.702 0.742 1.529 1.00 80.50 94 VAL A C 1
ATOM 738 O O . VAL A 1 94 ? 2.911 0.477 0.352 1.00 80.50 94 VAL A O 1
ATOM 741 N N . PHE A 1 95 ? 3.518 0.343 2.504 1.00 80.00 95 PHE A N 1
ATOM 742 C CA . PHE A 1 95 ? 4.755 -0.393 2.270 1.00 80.00 95 PHE A CA 1
ATOM 743 C C . PHE A 1 95 ? 4.503 -1.754 1.612 1.00 80.00 95 PHE A C 1
ATOM 745 O O . PHE A 1 95 ? 5.197 -2.098 0.660 1.00 80.00 95 PHE A O 1
ATOM 752 N N . LEU A 1 96 ? 3.503 -2.512 2.075 1.00 78.00 96 LEU A N 1
ATOM 753 C CA . LEU A 1 96 ? 3.157 -3.812 1.496 1.00 78.00 96 LEU A CA 1
ATOM 754 C C . LEU A 1 96 ? 2.589 -3.672 0.081 1.00 78.00 96 LEU A C 1
ATOM 756 O O . LEU A 1 96 ? 3.027 -4.411 -0.791 1.00 78.00 96 LEU A O 1
ATOM 760 N N . CYS A 1 97 ? 1.687 -2.714 -0.167 1.00 74.00 97 CYS A N 1
ATOM 761 C CA . CYS A 1 97 ? 1.138 -2.489 -1.513 1.00 74.00 97 CYS A CA 1
ATOM 762 C C . CYS A 1 97 ? 2.225 -2.072 -2.515 1.00 74.00 97 CYS A C 1
ATOM 764 O O . CYS A 1 97 ? 2.234 -2.545 -3.647 1.00 74.00 97 CYS A O 1
ATOM 766 N N . LEU A 1 98 ? 3.168 -1.228 -2.092 1.00 69.50 98 LEU A N 1
ATOM 767 C CA . LEU A 1 98 ? 4.298 -0.827 -2.929 1.00 69.50 98 LEU A CA 1
ATOM 768 C C . LEU A 1 98 ? 5.299 -1.977 -3.136 1.00 69.50 98 LEU A C 1
ATOM 770 O O . LEU A 1 98 ? 5.771 -2.193 -4.245 1.00 69.50 98 LEU A O 1
ATOM 774 N N . SER A 1 99 ? 5.569 -2.777 -2.098 1.00 68.12 99 SER A N 1
ATOM 775 C CA . SER A 1 99 ? 6.467 -3.940 -2.199 1.00 68.12 99 SER A CA 1
ATOM 776 C C . SER A 1 99 ? 5.909 -5.048 -3.094 1.00 68.12 99 SER A C 1
ATOM 778 O O . SER A 1 99 ? 6.683 -5.788 -3.691 1.00 68.12 99 SER A O 1
ATOM 780 N N . THR A 1 100 ? 4.582 -5.176 -3.211 1.00 66.88 100 THR A N 1
ATOM 781 C CA . THR A 1 100 ? 3.953 -6.131 -4.140 1.00 66.88 100 THR A CA 1
ATOM 782 C C . THR A 1 100 ? 4.076 -5.733 -5.613 1.00 66.88 100 THR A C 1
ATOM 784 O O . THR A 1 100 ? 3.665 -6.508 -6.472 1.00 66.88 100 THR A O 1
ATOM 787 N N . HIS A 1 101 ? 4.624 -4.551 -5.904 1.00 58.16 101 HIS A N 1
ATOM 788 C CA . HIS A 1 101 ? 4.760 -4.004 -7.252 1.00 58.16 101 HIS A CA 1
ATOM 789 C C . HIS A 1 101 ? 6.228 -3.839 -7.719 1.00 58.16 101 HIS A C 1
ATOM 791 O O . HIS A 1 101 ? 6.508 -3.170 -8.711 1.00 58.16 101 HIS A O 1
ATOM 797 N N . GLY A 1 102 ? 7.191 -4.444 -7.019 1.00 48.00 102 GLY A N 1
ATOM 798 C CA . GLY A 1 102 ? 8.578 -4.561 -7.496 1.00 48.00 102 GLY A CA 1
ATOM 799 C C . GLY A 1 102 ? 8.753 -5.664 -8.534 1.00 48.00 102 GLY A C 1
ATOM 800 O O . GLY A 1 102 ? 8.101 -6.718 -8.386 1.00 48.00 102 GLY A O 1
#

Sequence (102 aa):
MDSLTQVVLGGAVGYAVLGNKVGRKAAIYGAILGTLPDLDVFLPYGGEVEAFTYHRGFSHSILMHLLISPFIVWLITTYHQSTAGYKKHWFWLVFLCLSTHG

pLDDT: mean 70.33, std 13.85, range [42.09, 86.31]

Foldseek 3Di:
DDLVVLLQVQLVLQCVLCCVPPNNVSSNVRSCLSNVVVCVVVDDDPDDVCCVVCCCPPLVPLVNLLVVLLVVLVVVCVVVVVCVVPSVSSSVSNSVSSVVVD

Secondary structure (DSSP, 8-state):
--HHHHHHHHHHHHHHHHHHHHTHHHHHHHHHHHHGGGGGGGS--S-HHHHHHHHHHTSS-HHHHHHHHHHHHHHHHHH-GGGGGGHHHHHHHHHHHHHTT-

Solvent-accessible surface area (backbone atoms only — not comparable to full-atom values): 5496 Å² total; per-residue (Å²): 131,61,70,68,60,34,30,51,48,14,16,49,51,11,28,72,61,31,24,96,80,58,35,70,58,22,21,52,52,17,18,50,48,29,44,48,76,67,52,64,78,73,60,85,62,96,42,80,69,58,43,58,57,47,50,63,56,52,73,60,28,67,67,45,50,62,58,48,24,56,53,52,36,49,53,52,31,66,80,34,58,93,54,44,89,42,52,72,48,46,30,52,37,48,41,50,31,52,62,74,6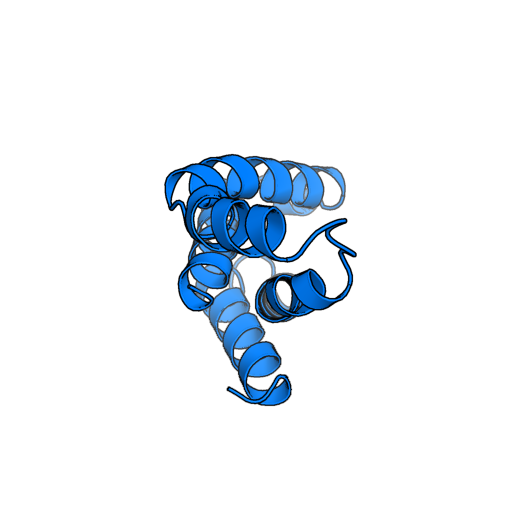9,109

Mean predicted aligned error: 10.22 Å